Protein AF-A0A967BPB5-F1 (afdb_monomer_lite)

pLDDT: mean 92.56, std 8.64, range [54.62, 98.12]

Foldseek 3Di:
DLDDDPQQAHDADPPDPVRVVVRVVSCVVCVVRNPVRSVVSCVPCVDPVNVVVVVVVVVVVVVVVVD

Structure (mmCIF, N/CA/C/O backbone):
data_AF-A0A967BPB5-F1
#
_entry.id   AF-A0A967BPB5-F1
#
loop_
_atom_site.group_PDB
_atom_site.id
_atom_site.type_symbol
_atom_site.label_atom_id
_atom_site.label_alt_id
_atom_site.label_comp_id
_atom_site.label_asym_id
_atom_site.label_entity_id
_atom_site.label_seq_id
_atom_site.pdbx_PDB_ins_code
_atom_site.Cartn_x
_atom_site.Cartn_y
_atom_site.Cartn_z
_atom_site.occupancy
_atom_site.B_iso_or_equiv
_atom_site.auth_seq_id
_atom_site.auth_comp_id
_atom_site.auth_asym_id
_atom_site.auth_atom_id
_atom_site.pdbx_PDB_model_num
ATOM 1 N N . SER A 1 1 ? -6.610 2.862 -1.305 1.00 61.84 1 SER A N 1
ATOM 2 C CA . SER A 1 1 ? -5.495 1.930 -1.565 1.00 61.84 1 SER A CA 1
ATOM 3 C C . SER A 1 1 ? -4.530 1.973 -0.389 1.00 61.84 1 SER A C 1
ATOM 5 O O . SER A 1 1 ? -4.299 3.062 0.122 1.00 61.84 1 SER A O 1
ATOM 7 N N . ALA A 1 2 ? -3.980 0.830 0.044 1.00 77.69 2 ALA A N 1
ATOM 8 C CA . ALA A 1 2 ? -2.919 0.778 1.063 1.00 77.69 2 ALA A CA 1
ATOM 9 C C . ALA A 1 2 ? -1.600 1.400 0.566 1.00 77.69 2 ALA A C 1
ATOM 11 O O . ALA A 1 2 ? -0.794 1.912 1.346 1.00 77.69 2 ALA A O 1
ATOM 12 N N . ILE A 1 3 ? -1.400 1.384 -0.753 1.00 88.56 3 ILE A N 1
ATOM 13 C CA . ILE A 1 3 ? -0.240 1.948 -1.434 1.00 88.56 3 ILE A CA 1
ATOM 14 C C . ILE A 1 3 ? -0.648 3.277 -2.069 1.00 88.56 3 ILE A C 1
ATOM 16 O O . ILE A 1 3 ? -1.560 3.327 -2.897 1.00 88.56 3 ILE A O 1
ATOM 20 N N . HIS A 1 4 ? 0.048 4.346 -1.696 1.00 91.69 4 HIS A N 1
ATOM 21 C CA . HIS A 1 4 ? 0.006 5.633 -2.376 1.00 91.69 4 HIS A CA 1
ATOM 22 C C . HIS A 1 4 ? 1.224 5.704 -3.294 1.00 91.69 4 HIS A C 1
ATOM 24 O O . HIS A 1 4 ? 2.364 5.743 -2.816 1.00 91.69 4 HIS A O 1
ATOM 30 N N . ASN A 1 5 ? 0.962 5.684 -4.602 1.00 92.94 5 ASN A N 1
ATOM 31 C CA . ASN A 1 5 ? 1.987 5.628 -5.638 1.00 92.94 5 ASN A CA 1
ATOM 32 C C . ASN A 1 5 ? 3.034 6.741 -5.448 1.00 92.94 5 ASN A C 1
ATOM 34 O O . ASN A 1 5 ? 2.678 7.908 -5.290 1.00 92.94 5 ASN A O 1
ATOM 38 N N . GLY A 1 6 ? 4.313 6.368 -5.413 1.00 91.62 6 GLY A N 1
ATOM 39 C CA . GLY A 1 6 ? 5.445 7.273 -5.201 1.00 91.62 6 GLY A CA 1
ATOM 40 C C . GLY A 1 6 ? 5.684 7.724 -3.758 1.00 91.62 6 GLY A C 1
ATOM 41 O O . GLY A 1 6 ? 6.690 8.375 -3.494 1.00 91.62 6 GLY A O 1
ATOM 42 N N . LYS A 1 7 ? 4.813 7.372 -2.801 1.00 93.00 7 LYS A N 1
ATOM 43 C CA . LYS A 1 7 ? 4.956 7.782 -1.392 1.00 93.00 7 LYS A CA 1
ATOM 44 C C . LYS A 1 7 ? 5.375 6.639 -0.477 1.00 93.00 7 LYS A C 1
ATOM 46 O O . LYS A 1 7 ? 6.312 6.797 0.301 1.00 93.00 7 LYS A O 1
ATOM 51 N N . ASN A 1 8 ? 4.668 5.514 -0.534 1.00 93.75 8 ASN A N 1
ATOM 52 C CA . ASN A 1 8 ? 4.937 4.334 0.301 1.00 93.75 8 ASN A CA 1
ATOM 53 C C . ASN A 1 8 ? 5.026 3.034 -0.510 1.00 93.75 8 ASN A C 1
ATOM 55 O O . ASN A 1 8 ? 4.877 1.945 0.034 1.00 93.75 8 ASN A O 1
ATOM 59 N N . GLY A 1 9 ? 5.241 3.178 -1.812 1.00 95.94 9 GLY A N 1
ATOM 60 C CA . GLY A 1 9 ? 5.383 2.115 -2.795 1.00 95.94 9 GLY A CA 1
ATOM 61 C C . GLY A 1 9 ? 5.085 2.669 -4.184 1.00 95.94 9 GLY A C 1
ATOM 62 O O . GLY A 1 9 ? 4.570 3.782 -4.312 1.00 95.94 9 GLY A O 1
ATOM 63 N N . TYR A 1 10 ? 5.396 1.895 -5.214 1.00 96.56 10 TYR A N 1
ATOM 64 C CA . TYR A 1 10 ? 4.987 2.189 -6.581 1.00 96.56 10 TYR A CA 1
ATOM 65 C C . TYR A 1 10 ? 3.957 1.169 -7.048 1.00 96.56 10 TYR A C 1
ATOM 67 O O . TYR A 1 10 ? 4.020 -0.001 -6.676 1.00 96.56 10 TYR A O 1
ATOM 75 N N . ILE A 1 11 ? 3.000 1.636 -7.840 1.00 95.69 11 ILE A N 1
ATOM 76 C CA . ILE A 1 11 ? 2.030 0.788 -8.533 1.00 95.69 11 ILE A CA 1
ATOM 77 C C . ILE A 1 11 ? 2.543 0.614 -9.960 1.00 95.69 11 ILE A C 1
ATOM 79 O O . ILE A 1 11 ? 2.985 1.598 -10.557 1.00 95.69 11 ILE A O 1
ATOM 83 N N . PHE A 1 12 ? 2.502 -0.614 -10.468 1.00 95.75 12 PHE A N 1
ATOM 84 C CA . PHE A 1 12 ? 2.862 -0.944 -11.843 1.00 95.75 12 PHE A CA 1
ATOM 85 C C . PHE A 1 12 ? 1.698 -1.645 -12.549 1.00 95.75 12 PHE A C 1
ATOM 87 O O . PHE A 1 12 ? 0.828 -2.227 -11.894 1.00 95.75 12 PHE A O 1
ATOM 94 N N . GLU A 1 13 ? 1.678 -1.562 -13.873 1.00 96.38 13 GLU A N 1
ATOM 95 C CA . GLU A 1 13 ? 0.692 -2.220 -14.729 1.00 96.38 13 GLU A CA 1
ATOM 96 C C . GLU A 1 13 ? 1.017 -3.707 -14.920 1.00 96.38 13 GLU A C 1
ATOM 98 O O . GLU A 1 13 ? 2.144 -4.082 -15.253 1.00 96.38 13 GLU A O 1
ATOM 103 N N . ASP A 1 14 ? 0.014 -4.568 -14.732 1.00 95.94 14 ASP A N 1
ATOM 104 C CA . ASP A 1 14 ? 0.167 -6.003 -14.975 1.00 95.94 14 ASP A CA 1
ATOM 105 C C . ASP A 1 14 ? 0.421 -6.282 -16.466 1.00 95.94 14 ASP A C 1
ATOM 107 O O . ASP A 1 14 ? -0.174 -5.661 -17.346 1.00 95.94 14 ASP A O 1
ATOM 111 N N . GLY A 1 15 ? 1.343 -7.199 -16.755 1.00 96.31 15 GLY A N 1
ATOM 112 C CA . GLY A 1 15 ? 1.786 -7.513 -18.117 1.00 96.31 15 GLY A CA 1
ATOM 113 C C . GLY A 1 15 ? 2.695 -6.468 -18.785 1.00 96.31 15 GLY A C 1
ATOM 114 O O . GLY A 1 15 ? 3.217 -6.738 -19.868 1.00 96.31 15 GLY A O 1
ATOM 115 N N . ASN A 1 16 ? 2.952 -5.312 -18.162 1.00 97.75 16 ASN A N 1
ATOM 116 C CA . ASN A 1 16 ? 3.856 -4.293 -18.699 1.00 97.75 16 ASN A CA 1
ATOM 117 C C . ASN A 1 16 ? 5.264 -4.424 -18.093 1.00 97.75 16 ASN A C 1
ATOM 119 O O . ASN A 1 16 ? 5.580 -3.861 -17.044 1.00 97.75 16 ASN A O 1
ATOM 123 N N . TYR A 1 17 ? 6.135 -5.172 -18.779 1.00 97.12 17 TYR A N 1
ATOM 124 C CA . TYR A 1 17 ? 7.508 -5.416 -18.323 1.00 97.12 17 TYR A CA 1
ATOM 125 C C . TYR A 1 17 ? 8.311 -4.122 -18.116 1.00 97.12 17 TYR A C 1
ATOM 127 O O . TYR A 1 17 ? 9.041 -4.003 -17.133 1.00 97.12 17 TYR A O 1
ATOM 135 N N . TYR A 1 18 ? 8.178 -3.149 -19.020 1.00 98.12 18 TYR A N 1
ATOM 136 C CA . TYR A 1 18 ? 8.956 -1.912 -18.946 1.00 98.12 18 TYR A CA 1
ATOM 137 C C .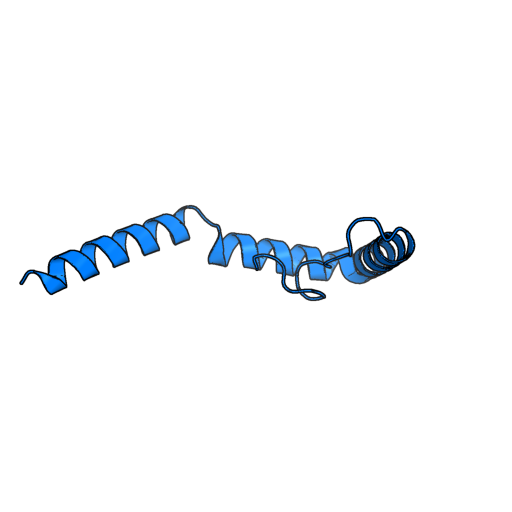 TYR A 1 18 ? 8.529 -1.042 -17.763 1.00 98.12 18 TYR A C 1
ATOM 139 O O . TYR A 1 18 ? 9.389 -0.548 -17.038 1.00 98.12 18 TYR A O 1
ATOM 147 N N . ASP A 1 19 ? 7.224 -0.936 -17.499 1.00 97.94 19 ASP A N 1
ATOM 148 C CA . ASP A 1 19 ? 6.731 -0.207 -16.327 1.00 97.94 19 ASP A CA 1
ATOM 149 C C . ASP A 1 19 ? 7.188 -0.864 -15.013 1.00 97.94 19 ASP A C 1
ATOM 151 O O . ASP A 1 19 ? 7.636 -0.172 -14.097 1.00 97.94 19 ASP A O 1
ATOM 155 N N . LEU A 1 20 ? 7.176 -2.202 -14.933 1.00 97.88 20 LEU A N 1
ATOM 156 C CA . LEU A 1 20 ? 7.725 -2.922 -13.780 1.00 97.88 20 LEU A CA 1
ATOM 157 C C . LEU A 1 20 ? 9.206 -2.581 -13.551 1.00 97.88 20 LEU A C 1
ATOM 159 O O . LEU A 1 20 ? 9.595 -2.263 -12.424 1.00 97.88 20 LEU A O 1
ATOM 163 N N . VAL A 1 21 ? 10.029 -2.624 -14.604 1.00 98.00 21 VAL A N 1
ATOM 164 C CA . VAL A 1 21 ? 11.458 -2.281 -14.517 1.00 98.00 21 VAL A CA 1
ATOM 165 C C . VAL A 1 21 ? 11.639 -0.839 -14.042 1.00 98.00 21 VAL A C 1
ATOM 167 O O . VAL A 1 21 ? 12.401 -0.600 -13.101 1.00 98.00 21 VAL A O 1
ATOM 170 N N . ASP A 1 22 ? 10.891 0.109 -14.605 1.00 97.94 22 ASP A N 1
ATOM 171 C CA . ASP A 1 22 ? 10.941 1.516 -14.204 1.00 97.94 22 ASP A CA 1
ATOM 172 C C . ASP A 1 22 ? 10.578 1.695 -12.722 1.00 97.94 22 ASP A C 1
ATOM 174 O O . ASP A 1 22 ? 11.276 2.393 -11.977 1.00 97.94 22 ASP A O 1
ATOM 178 N N . LYS A 1 23 ? 9.523 1.024 -12.244 1.00 97.62 23 LYS A N 1
ATOM 179 C CA . LYS A 1 23 ? 9.118 1.081 -10.831 1.00 97.62 23 LYS A CA 1
ATOM 180 C C . LYS A 1 23 ? 1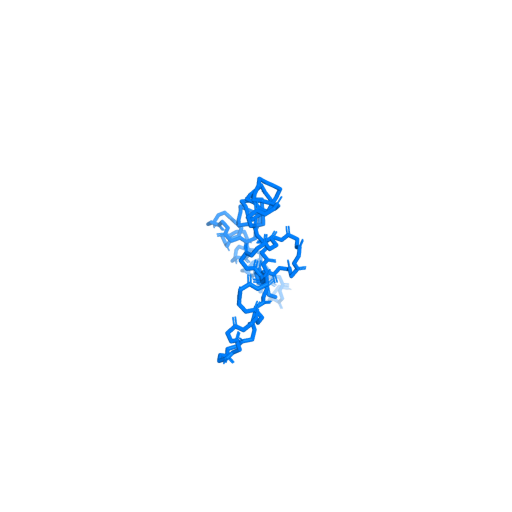0.132 0.425 -9.895 1.00 97.62 23 LYS A C 1
ATOM 182 O O . LYS A 1 23 ? 10.345 0.940 -8.791 1.00 97.62 23 LYS A O 1
ATOM 187 N N . ILE A 1 24 ? 10.807 -0.647 -10.312 1.00 97.44 24 ILE A N 1
ATOM 188 C CA . ILE A 1 24 ? 11.911 -1.248 -9.545 1.00 97.44 24 ILE A CA 1
ATOM 189 C C . ILE A 1 24 ? 13.075 -0.259 -9.425 1.00 97.44 24 ILE A C 1
ATOM 191 O O . ILE A 1 24 ? 13.554 -0.016 -8.315 1.00 97.44 24 ILE A O 1
ATOM 195 N N . LEU A 1 25 ? 13.493 0.373 -10.526 1.00 98.06 25 LEU A N 1
ATOM 196 C CA . LEU A 1 25 ? 14.582 1.357 -10.520 1.00 98.06 25 LEU A CA 1
ATOM 197 C C . LEU A 1 25 ? 14.264 2.556 -9.616 1.00 98.06 25 LEU A C 1
ATOM 199 O O . LEU A 1 25 ? 15.096 2.977 -8.805 1.00 98.06 25 LEU A O 1
ATOM 203 N N . LEU A 1 26 ?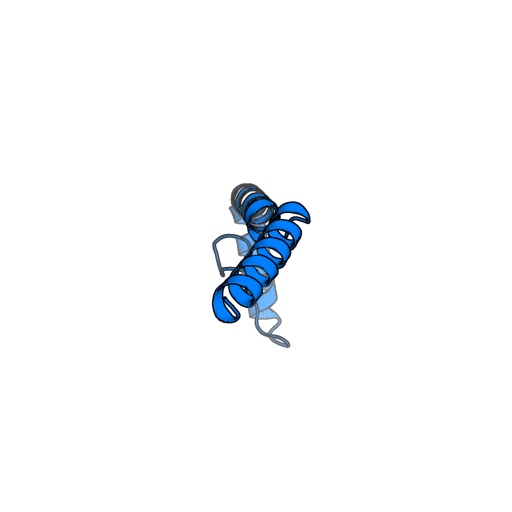 13.034 3.070 -9.690 1.00 97.12 26 LEU A N 1
ATOM 204 C CA . LEU A 1 26 ? 12.562 4.133 -8.803 1.00 97.12 26 LEU A CA 1
ATOM 205 C C . LEU A 1 26 ? 12.526 3.698 -7.333 1.00 97.12 26 LEU A C 1
ATOM 207 O O . LEU A 1 26 ? 12.815 4.511 -6.449 1.00 97.12 26 LEU A O 1
ATOM 211 N N . THR A 1 27 ? 12.186 2.437 -7.062 1.00 97.00 27 THR A N 1
ATOM 212 C CA . THR A 1 27 ? 12.173 1.878 -5.705 1.00 97.00 27 THR A CA 1
ATOM 213 C C . THR A 1 27 ? 13.581 1.812 -5.133 1.00 97.00 27 THR A C 1
ATOM 215 O O . THR A 1 27 ? 13.802 2.315 -4.036 1.00 97.00 27 THR A O 1
ATOM 218 N N . ILE A 1 28 ? 14.543 1.268 -5.886 1.00 97.31 28 ILE A N 1
ATOM 219 C CA . ILE A 1 28 ? 15.947 1.166 -5.464 1.00 97.31 28 ILE A CA 1
ATOM 220 C C . ILE A 1 28 ? 16.503 2.553 -5.124 1.00 97.31 28 ILE A C 1
ATOM 222 O O . ILE A 1 28 ? 17.092 2.737 -4.060 1.00 97.31 28 ILE A O 1
ATOM 226 N N . LYS A 1 29 ? 16.241 3.555 -5.974 1.00 97.44 29 LYS A N 1
ATOM 227 C CA . LYS A 1 29 ? 16.692 4.939 -5.759 1.00 97.44 29 LYS A CA 1
ATOM 228 C C . LYS A 1 29 ? 16.144 5.573 -4.472 1.00 97.44 29 LYS A C 1
ATOM 230 O O . LYS A 1 29 ? 16.799 6.435 -3.897 1.00 97.44 29 LYS A O 1
ATOM 235 N N . ASN A 1 30 ? 14.951 5.175 -4.027 1.00 96.75 30 ASN A N 1
ATOM 236 C CA . ASN A 1 30 ? 14.236 5.810 -2.913 1.00 96.75 30 ASN A CA 1
ATOM 237 C C . ASN A 1 30 ? 13.966 4.853 -1.739 1.00 96.75 30 ASN A C 1
ATOM 239 O O . ASN A 1 30 ? 13.085 5.121 -0.916 1.00 96.75 30 ASN A O 1
ATOM 243 N N . LEU A 1 31 ? 14.697 3.736 -1.662 1.00 95.88 31 LEU A N 1
ATOM 244 C CA . LEU A 1 31 ? 14.362 2.594 -0.809 1.00 95.88 31 LEU A CA 1
ATOM 245 C C . LEU A 1 31 ? 14.168 2.978 0.659 1.00 95.88 31 LEU A C 1
ATOM 247 O O . LEU A 1 31 ? 13.196 2.556 1.284 1.00 95.88 31 LEU A O 1
ATOM 251 N N . GLU A 1 32 ? 15.062 3.798 1.210 1.00 97.00 32 GLU A N 1
ATOM 252 C CA . GLU A 1 32 ? 15.016 4.189 2.619 1.00 97.00 32 GLU A CA 1
ATOM 253 C C . GLU A 1 32 ? 13.745 4.984 2.959 1.00 97.00 32 GLU A C 1
ATOM 255 O O . GLU A 1 32 ? 13.031 4.660 3.913 1.00 97.00 32 GLU A O 1
ATOM 260 N N . VAL A 1 33 ? 13.433 6.006 2.157 1.00 96.88 33 VAL A N 1
ATOM 261 C CA . VAL A 1 33 ? 12.262 6.869 2.366 1.00 96.88 33 VAL A CA 1
ATOM 262 C C . VAL A 1 33 ? 10.975 6.072 2.169 1.00 96.88 33 VAL A C 1
ATOM 264 O O . VAL A 1 33 ? 10.064 6.155 2.996 1.00 96.88 33 VAL A O 1
ATOM 267 N N . LEU A 1 34 ? 10.913 5.250 1.117 1.00 97.12 34 LEU A N 1
ATOM 268 C CA . LEU A 1 34 ? 9.767 4.382 0.853 1.00 97.12 34 LEU A CA 1
ATOM 269 C C . LEU A 1 34 ? 9.541 3.389 1.995 1.00 97.12 34 LEU A C 1
ATOM 271 O O . LEU A 1 34 ? 8.405 3.237 2.437 1.00 97.12 34 LEU A O 1
ATOM 275 N N . SER A 1 35 ? 10.606 2.777 2.520 1.00 96.00 35 SER A N 1
ATOM 276 C CA . SER A 1 35 ? 10.528 1.815 3.629 1.00 96.00 35 SER A CA 1
ATOM 277 C C . SER A 1 35 ? 10.003 2.465 4.909 1.00 96.00 35 SER A C 1
ATOM 279 O O . SER A 1 35 ? 9.098 1.930 5.552 1.00 96.00 35 SER A O 1
ATOM 281 N N . LYS A 1 36 ? 10.508 3.656 5.261 1.00 97.38 36 LYS A N 1
ATOM 282 C CA . LYS A 1 36 ? 10.022 4.432 6.416 1.00 97.38 36 LYS A CA 1
ATOM 283 C C . LYS A 1 36 ? 8.542 4.788 6.268 1.00 97.38 36 LYS A C 1
ATOM 285 O O . LYS A 1 36 ? 7.757 4.580 7.196 1.00 97.38 36 LYS A O 1
ATOM 290 N N . ASN A 1 37 ? 8.146 5.270 5.092 1.00 96.19 37 ASN A N 1
ATOM 291 C CA . ASN A 1 37 ? 6.762 5.644 4.812 1.00 96.19 37 ASN A CA 1
ATOM 292 C C . ASN A 1 37 ? 5.824 4.431 4.811 1.00 96.19 37 ASN A C 1
ATOM 294 O O . ASN A 1 37 ? 4.730 4.508 5.369 1.00 96.19 37 ASN A O 1
ATOM 298 N N . ALA A 1 38 ? 6.242 3.306 4.226 1.00 95.50 38 ALA A N 1
ATOM 299 C CA . ALA A 1 38 ? 5.481 2.060 4.232 1.00 95.50 38 ALA A CA 1
ATOM 300 C C . ALA A 1 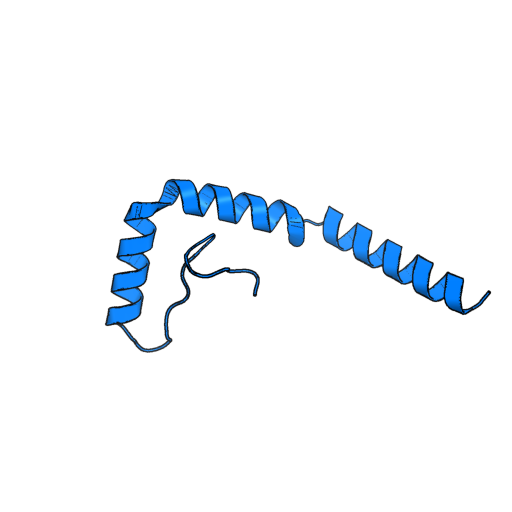38 ? 5.255 1.557 5.659 1.00 95.50 38 ALA A C 1
ATOM 302 O O . ALA A 1 38 ? 4.111 1.307 6.042 1.00 95.50 38 ALA A O 1
ATOM 303 N N . LEU A 1 39 ? 6.310 1.512 6.477 1.00 95.31 39 LEU A N 1
ATOM 304 C CA . LEU A 1 39 ? 6.208 1.101 7.875 1.00 95.31 39 LEU A CA 1
ATOM 305 C C . LEU A 1 39 ? 5.253 2.001 8.670 1.00 95.31 39 LEU A C 1
ATOM 307 O O . LEU A 1 39 ? 4.441 1.504 9.452 1.00 95.31 39 LEU A O 1
ATOM 311 N N . PHE A 1 40 ? 5.322 3.317 8.461 1.00 93.88 40 PHE A N 1
ATOM 312 C CA . PHE A 1 40 ? 4.416 4.266 9.103 1.00 93.88 40 PHE A CA 1
ATOM 313 C C . PHE A 1 40 ? 2.951 4.025 8.713 1.00 93.88 40 PHE A C 1
ATOM 315 O O . PHE A 1 40 ? 2.089 3.957 9.588 1.00 93.88 40 PHE A O 1
ATOM 322 N N . ILE A 1 41 ? 2.661 3.864 7.417 1.00 93.38 41 ILE A N 1
ATOM 323 C CA . ILE A 1 41 ? 1.297 3.627 6.917 1.00 93.38 41 ILE A CA 1
ATOM 324 C C . ILE A 1 41 ? 0.722 2.323 7.478 1.00 93.38 41 ILE A C 1
ATOM 326 O O . ILE A 1 41 ? -0.416 2.321 7.950 1.00 93.38 41 ILE A O 1
ATOM 330 N N . VAL A 1 42 ? 1.511 1.242 7.487 1.00 92.50 42 VAL A N 1
ATOM 331 C CA . VAL A 1 42 ? 1.091 -0.053 8.043 1.00 92.50 42 VAL A CA 1
ATOM 332 C C . VAL A 1 42 ? 0.763 0.075 9.528 1.00 92.50 42 VAL A C 1
ATOM 334 O O . VAL A 1 42 ? -0.330 -0.298 9.946 1.00 92.50 42 VAL A O 1
ATOM 337 N N . LYS A 1 43 ? 1.649 0.682 10.325 1.00 91.75 43 LYS A N 1
ATOM 338 C CA . LYS A 1 43 ? 1.405 0.878 11.764 1.00 91.75 43 LYS A CA 1
ATOM 339 C C . LYS A 1 43 ? 0.180 1.746 12.045 1.00 91.75 43 LYS A C 1
ATOM 341 O O . LYS A 1 43 ? -0.533 1.500 13.016 1.00 91.75 43 LYS A O 1
ATOM 346 N N . LYS A 1 44 ? -0.061 2.758 11.210 1.00 90.31 44 LYS A N 1
ATOM 347 C CA . LYS A 1 44 ? -1.137 3.728 11.423 1.00 90.31 44 LYS A CA 1
ATOM 348 C C . LYS A 1 44 ? -2.523 3.188 11.069 1.00 90.31 44 LYS A C 1
ATOM 350 O O . LYS A 1 44 ? -3.472 3.507 11.773 1.00 90.31 44 LYS A O 1
ATOM 355 N N . TYR A 1 45 ? -2.645 2.422 9.986 1.00 90.75 45 TYR A N 1
ATOM 356 C CA . TYR A 1 45 ? -3.955 2.059 9.423 1.00 90.75 45 TYR A CA 1
ATOM 357 C C . TYR A 1 45 ? -4.218 0.555 9.344 1.00 90.75 45 TYR A C 1
ATOM 359 O O . TYR A 1 45 ? -5.346 0.150 9.079 1.00 90.75 45 TYR A O 1
ATOM 367 N N . TYR A 1 46 ? -3.199 -0.274 9.554 1.00 89.81 46 TYR A N 1
ATOM 368 C CA . TYR A 1 46 ? -3.284 -1.729 9.403 1.00 89.81 46 TYR A CA 1
ATOM 369 C C . TYR A 1 46 ? -2.759 -2.472 10.643 1.00 89.81 46 TYR A C 1
ATOM 371 O O . TYR A 1 46 ? -2.443 -3.656 10.567 1.00 89.81 46 TYR A O 1
ATOM 379 N N . SER A 1 47 ? -2.658 -1.790 11.789 1.00 92.38 47 SER A N 1
ATOM 380 C CA . SER A 1 47 ? -2.311 -2.414 13.068 1.00 92.38 47 SER A CA 1
ATOM 381 C C . SER A 1 47 ? -3.528 -3.078 13.730 1.00 92.38 47 SER A C 1
ATOM 383 O O . SER A 1 47 ? -4.658 -2.607 13.551 1.00 92.38 47 SER A O 1
ATOM 385 N N . PRO A 1 48 ? -3.322 -4.140 14.534 1.00 93.69 48 PRO A N 1
ATOM 386 C CA . PRO A 1 48 ? -4.386 -4.741 15.339 1.00 93.69 48 PRO A CA 1
ATOM 387 C C . PRO A 1 48 ? -5.108 -3.724 16.231 1.00 93.69 48 PRO A C 1
ATOM 389 O O . PRO A 1 48 ? -6.333 -3.759 16.333 1.00 93.69 48 PRO A O 1
ATOM 392 N N . GLU A 1 49 ? -4.373 -2.777 16.820 1.00 94.06 49 GLU A N 1
ATOM 393 C CA . GLU A 1 49 ? -4.926 -1.676 17.612 1.00 94.06 49 GLU A CA 1
ATOM 394 C C . GLU A 1 49 ? -5.913 -0.829 16.807 1.00 94.06 49 GLU A C 1
ATOM 396 O O . GLU A 1 49 ? -7.031 -0.598 17.267 1.00 94.06 49 GLU A O 1
ATOM 401 N N . PHE A 1 50 ? -5.548 -0.417 15.588 1.00 93.19 50 PHE A N 1
ATOM 402 C CA . PHE A 1 50 ? -6.436 0.371 14.732 1.00 93.19 50 PHE A CA 1
ATOM 403 C C . PHE A 1 50 ? -7.724 -0.393 14.389 1.00 93.19 50 PHE A C 1
ATOM 405 O O . PHE A 1 50 ? -8.821 0.168 14.439 1.00 93.19 50 PHE A O 1
ATOM 412 N N . VAL A 1 51 ? -7.615 -1.690 14.083 1.00 93.69 51 VAL A N 1
ATOM 413 C CA . VAL A 1 51 ? -8.781 -2.546 13.810 1.00 93.69 51 VAL A CA 1
ATOM 414 C C . VAL A 1 51 ? -9.677 -2.651 15.045 1.00 93.69 51 VAL A C 1
ATOM 416 O O . VAL A 1 51 ? -10.885 -2.428 14.948 1.00 93.69 51 VAL A O 1
ATOM 419 N N . LYS A 1 52 ? -9.092 -2.919 16.217 1.00 95.94 52 LYS A N 1
ATOM 42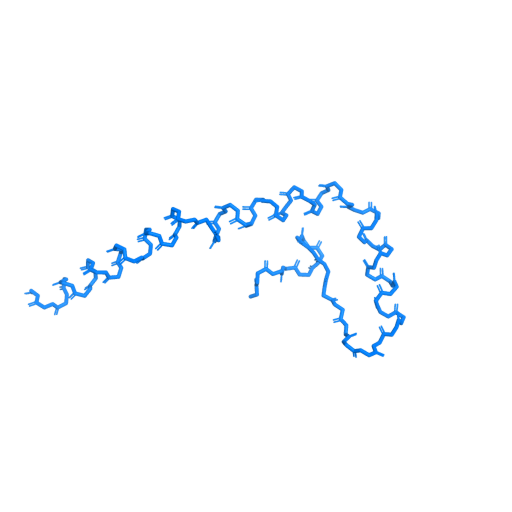0 C CA . LYS A 1 52 ? -9.806 -2.982 17.498 1.00 95.94 52 LYS A CA 1
ATOM 421 C C . LYS A 1 52 ? -10.552 -1.679 17.790 1.00 95.94 52 LYS A C 1
ATOM 423 O O . LYS A 1 52 ? -11.726 -1.721 18.154 1.00 95.94 52 LYS A O 1
ATOM 428 N N . GLU A 1 53 ? -9.903 -0.528 17.625 1.00 94.81 53 GLU A N 1
ATOM 429 C CA . GLU A 1 53 ? -10.533 0.776 17.849 1.00 94.81 53 GLU A CA 1
ATOM 430 C C . GLU A 1 53 ? -11.736 1.010 16.935 1.00 94.81 53 GLU A C 1
ATOM 432 O O . GLU A 1 53 ? -12.762 1.510 17.396 1.00 94.81 53 GLU A O 1
ATOM 437 N N . ASN A 1 54 ? -11.633 0.649 15.654 1.00 94.12 54 ASN A N 1
ATOM 438 C CA . ASN A 1 54 ? -12.743 0.805 14.717 1.00 94.12 54 ASN A CA 1
ATOM 439 C C . ASN A 1 54 ? -13.922 -0.102 15.072 1.00 94.12 54 ASN A C 1
ATOM 441 O O . ASN A 1 54 ? -15.055 0.370 15.075 1.00 94.12 54 ASN A O 1
ATOM 445 N N . ILE A 1 55 ? -13.663 -1.356 15.458 1.00 96.12 55 ILE A N 1
ATOM 446 C CA . ILE A 1 55 ? -14.714 -2.272 15.925 1.00 96.12 55 ILE A CA 1
ATOM 447 C C . ILE A 1 55 ? -15.437 -1.682 17.143 1.00 96.12 55 ILE A C 1
ATOM 449 O O . ILE A 1 55 ? -16.665 -1.609 17.157 1.00 96.12 55 ILE A O 1
ATOM 453 N N . ILE A 1 56 ? -14.692 -1.202 18.145 1.00 96.25 56 ILE A N 1
ATOM 454 C CA . ILE A 1 56 ? -15.273 -0.588 19.349 1.00 96.25 56 ILE A CA 1
ATOM 455 C C . ILE A 1 56 ? -16.108 0.647 18.987 1.00 96.25 56 ILE A C 1
ATOM 457 O O . ILE A 1 56 ? -17.237 0.787 19.461 1.00 96.25 56 ILE A O 1
ATOM 461 N N . LYS A 1 57 ? -15.589 1.533 18.126 1.00 95.62 57 LYS A N 1
ATOM 462 C CA . LYS A 1 57 ? -16.311 2.731 17.667 1.00 95.62 57 LYS A CA 1
ATOM 463 C C . LYS A 1 57 ? -17.622 2.368 16.972 1.00 95.62 57 LYS A C 1
ATOM 465 O O . LYS A 1 57 ? -18.644 2.979 17.281 1.00 95.62 57 LYS A O 1
ATOM 470 N N . SER A 1 58 ? -17.617 1.360 16.101 1.00 95.00 58 SER A N 1
ATOM 471 C CA . SER A 1 58 ? -18.828 0.877 15.431 1.00 95.00 58 SER A CA 1
ATOM 472 C C . SER A 1 58 ? -19.850 0.321 16.424 1.00 95.00 58 SER A C 1
ATOM 474 O O . SER A 1 58 ? -21.022 0.671 16.336 1.00 95.00 58 SER A O 1
ATOM 476 N N . ILE A 1 59 ? -19.424 -0.468 17.417 1.00 95.44 59 ILE A N 1
ATOM 477 C CA . ILE A 1 59 ? -20.321 -0.990 18.463 1.00 95.44 59 ILE A CA 1
ATOM 478 C C . ILE A 1 59 ? -20.963 0.155 19.261 1.00 95.44 59 ILE A C 1
ATOM 480 O O . ILE A 1 59 ? -22.167 0.136 19.516 1.00 95.44 59 ILE A O 1
ATOM 484 N N . ILE A 1 60 ? -20.184 1.172 19.642 1.00 95.06 60 ILE A N 1
ATOM 485 C CA . ILE A 1 60 ? -20.702 2.344 20.365 1.00 95.06 60 ILE A CA 1
ATOM 486 C C . ILE A 1 60 ? -21.702 3.117 19.501 1.00 95.06 60 ILE A C 1
ATOM 488 O O . ILE A 1 60 ? -22.751 3.517 19.999 1.00 95.06 60 ILE A O 1
ATOM 492 N N . GLN A 1 61 ? -21.388 3.337 18.222 1.00 93.31 61 GLN A N 1
ATOM 493 C CA . GLN A 1 61 ? -22.261 4.058 17.297 1.00 93.31 61 GLN A CA 1
ATOM 494 C C . GLN A 1 61 ? -23.609 3.356 17.139 1.00 93.31 61 GLN A C 1
ATOM 496 O O . GLN A 1 61 ? -24.640 4.009 17.252 1.00 93.31 61 GLN A O 1
ATOM 501 N N . VAL A 1 62 ? -23.593 2.036 16.940 1.00 92.38 62 VAL A N 1
ATOM 502 C CA . VAL A 1 62 ? -24.809 1.224 16.838 1.00 92.38 62 VAL A CA 1
ATOM 503 C C . VAL A 1 62 ? -25.641 1.358 18.114 1.00 92.38 62 VAL A C 1
ATOM 505 O O . VAL A 1 62 ? -26.812 1.702 18.026 1.00 92.38 62 VAL A O 1
ATOM 508 N N . ASN A 1 63 ? -25.044 1.188 19.299 1.00 85.50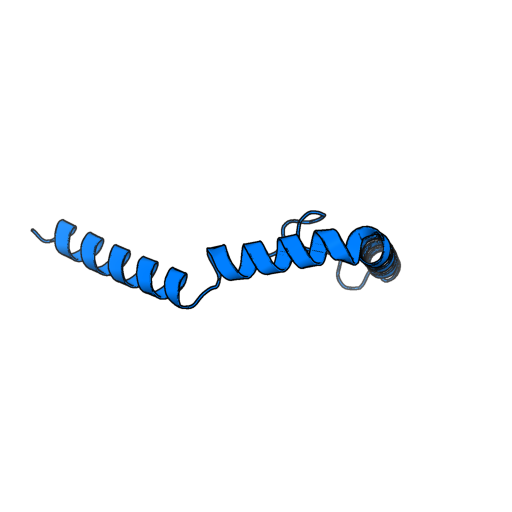 63 ASN A N 1
ATOM 509 C CA . ASN A 1 63 ? -25.775 1.317 20.567 1.00 85.50 63 ASN A CA 1
ATOM 510 C C . ASN A 1 63 ? -26.375 2.716 20.779 1.00 85.50 63 ASN A C 1
ATOM 512 O O . ASN A 1 63 ? -27.497 2.826 21.257 1.00 85.50 63 ASN A O 1
ATOM 516 N N . LYS A 1 64 ? -25.668 3.784 20.390 1.00 81.25 64 LYS A N 1
ATOM 517 C CA . LYS A 1 64 ? -26.186 5.162 20.468 1.00 81.25 64 LYS A CA 1
ATOM 518 C C . LYS A 1 64 ? -27.354 5.441 19.523 1.00 81.25 64 LYS A C 1
ATOM 520 O O . LYS A 1 64 ? -28.048 6.421 19.733 1.00 81.25 64 LYS A O 1
ATOM 525 N N . SER A 1 65 ? -27.544 4.648 18.471 1.00 73.00 65 SER A N 1
ATOM 526 C CA . SER A 1 65 ? -28.679 4.797 17.553 1.00 73.00 65 SER A CA 1
ATOM 527 C C . SER A 1 65 ? -29.953 4.098 18.041 1.00 73.00 65 SER A C 1
ATOM 529 O O . SER A 1 65 ? -31.008 4.320 17.455 1.00 73.00 65 SER A O 1
ATOM 531 N N . TYR A 1 66 ? -29.863 3.259 19.080 1.00 59.06 66 TYR A N 1
ATOM 532 C CA . TYR A 1 66 ? -30.996 2.522 19.659 1.00 59.06 66 TYR A CA 1
ATOM 533 C C . TYR A 1 66 ? -31.477 3.076 21.013 1.00 59.06 66 TYR A C 1
ATOM 535 O O . TYR A 1 66 ? -32.441 2.545 21.564 1.00 59.06 66 TYR A O 1
ATOM 543 N N . VAL A 1 67 ? -30.816 4.111 21.543 1.00 54.62 67 VAL A N 1
ATOM 544 C CA . VAL A 1 67 ? -31.207 4.868 22.749 1.00 54.62 67 VAL A CA 1
ATOM 545 C C . VAL A 1 67 ? -31.667 6.251 22.319 1.00 54.62 67 VAL A C 1
ATOM 547 O O . VAL A 1 67 ? -32.698 6.712 22.849 1.00 54.62 67 VAL A O 1
#

Secondary structure (DSSP, 8-state):
----BTTTB----TT-HHHHHHHHHHHHHTHHHHHHHHHHHHHHHSSHHHHHHHHHHHHHHHHHT--

Radius of gyration: 18.05 Å; chains: 1; bounding box: 48×15×42 Å

Sequence (67 aa):
SAIHNGKNGYIFEDGNYYDLVDKILLTIKNLEVLSKNALFIVKKYYSPEFVKENIIKSIIQVNKSYV